Protein AF-A0A5C6ACA5-F1 (afdb_monomer_lite)

Structure (mmCIF, N/CA/C/O backbone):
data_AF-A0A5C6ACA5-F1
#
_entry.id   AF-A0A5C6ACA5-F1
#
loop_
_atom_site.group_PDB
_atom_site.id
_atom_site.type_symbol
_atom_site.label_atom_id
_atom_site.label_alt_id
_atom_site.label_comp_id
_atom_site.label_asym_id
_atom_site.label_entity_id
_atom_site.label_seq_id
_atom_site.pdbx_PDB_ins_code
_atom_site.Cartn_x
_atom_site.Cartn_y
_atom_site.Cartn_z
_atom_site.occupancy
_atom_site.B_iso_or_equiv
_atom_site.auth_seq_id
_atom_site.auth_comp_id
_atom_site.auth_asym_id
_atom_site.auth_atom_id
_atom_site.pdbx_PDB_model_num
ATOM 1 N N . MET A 1 1 ? 24.735 31.244 30.560 1.00 49.53 1 MET A N 1
ATOM 2 C CA . MET A 1 1 ? 25.216 31.320 29.161 1.00 49.53 1 MET A CA 1
ATOM 3 C C . MET A 1 1 ? 25.881 30.003 28.739 1.00 49.53 1 MET A C 1
ATOM 5 O O . MET A 1 1 ? 27.092 29.943 28.608 1.00 49.53 1 MET A O 1
ATOM 9 N N . ARG A 1 2 ? 25.111 28.915 28.587 1.00 48.75 2 ARG A N 1
ATOM 10 C CA . ARG A 1 2 ? 25.638 27.589 28.177 1.00 48.75 2 ARG A CA 1
ATOM 11 C C . ARG A 1 2 ? 24.848 26.921 27.040 1.00 48.75 2 ARG A C 1
ATOM 13 O O . ARG A 1 2 ? 25.255 25.875 26.562 1.00 48.75 2 ARG A O 1
ATOM 20 N N . TYR A 1 3 ? 23.773 27.552 26.564 1.00 49.56 3 TYR A N 1
ATOM 21 C CA . TYR A 1 3 ? 22.899 27.000 25.519 1.00 49.56 3 TYR A CA 1
ATOM 22 C C . TYR A 1 3 ? 23.099 27.631 24.132 1.00 49.56 3 TYR A C 1
ATOM 24 O O . TYR A 1 3 ? 22.547 27.138 23.158 1.00 49.56 3 TYR A O 1
ATOM 32 N N . ALA A 1 4 ? 23.921 28.679 24.013 1.00 52.28 4 ALA A N 1
ATOM 33 C CA . ALA A 1 4 ? 24.172 29.341 22.729 1.00 52.28 4 ALA A CA 1
ATOM 34 C C . ALA A 1 4 ? 25.176 28.586 21.830 1.00 52.28 4 ALA A C 1
ATOM 36 O O . ALA A 1 4 ? 25.202 28.810 20.628 1.00 52.28 4 ALA A O 1
ATOM 37 N N . LEU A 1 5 ? 25.973 27.667 22.389 1.00 48.62 5 LEU A N 1
ATOM 38 C CA . LEU A 1 5 ? 27.007 26.926 21.649 1.00 48.62 5 LEU A CA 1
ATOM 39 C C . LEU A 1 5 ? 26.525 25.597 21.044 1.00 48.62 5 LEU A C 1
ATOM 41 O O . LEU A 1 5 ? 27.210 25.036 20.198 1.00 48.62 5 LEU A O 1
ATOM 45 N N . LEU A 1 6 ? 25.341 25.107 21.423 1.00 48.19 6 LEU A N 1
ATOM 46 C CA . LEU A 1 6 ? 24.779 23.856 20.888 1.00 48.19 6 LEU A CA 1
ATOM 47 C C . LEU A 1 6 ? 23.977 24.054 19.592 1.00 48.19 6 LEU A C 1
ATOM 49 O O . LEU A 1 6 ? 23.794 23.105 18.838 1.00 48.19 6 LEU A O 1
ATOM 53 N N . ALA A 1 7 ? 23.555 25.285 19.289 1.00 49.72 7 ALA A N 1
ATOM 54 C CA . ALA A 1 7 ? 22.829 25.602 18.057 1.00 49.72 7 ALA A CA 1
ATOM 55 C C . ALA A 1 7 ? 23.743 25.750 16.823 1.00 49.72 7 ALA A C 1
ATOM 57 O O . ALA A 1 7 ? 23.259 25.713 15.697 1.00 49.72 7 ALA A O 1
ATOM 58 N N . LEU A 1 8 ? 25.060 25.881 17.019 1.00 50.09 8 LEU A N 1
ATOM 59 C CA . LEU A 1 8 ? 26.034 26.102 15.940 1.00 50.09 8 LEU A CA 1
ATOM 60 C C . LEU A 1 8 ? 26.701 24.806 15.439 1.00 50.09 8 LEU A C 1
ATOM 62 O O . LEU A 1 8 ? 27.492 24.845 14.505 1.00 50.09 8 LEU A O 1
ATOM 66 N N . LEU A 1 9 ? 26.362 23.657 16.038 1.00 49.28 9 LEU A N 1
ATOM 67 C CA . LEU A 1 9 ? 26.871 22.332 15.652 1.00 49.28 9 LEU A CA 1
ATOM 68 C C . LEU A 1 9 ? 25.858 21.484 14.859 1.00 49.28 9 LEU A C 1
ATOM 70 O O . LEU A 1 9 ? 26.204 20.391 14.422 1.00 49.28 9 LEU A O 1
ATOM 74 N N . LEU A 1 10 ? 24.638 21.985 14.621 1.00 49.62 10 LEU A N 1
ATOM 75 C CA . LEU A 1 10 ? 23.641 21.338 13.749 1.00 49.62 10 LEU A CA 1
ATOM 76 C C . LEU A 1 10 ? 23.602 21.891 12.313 1.00 49.62 10 LEU A C 1
ATOM 78 O O . LEU A 1 10 ? 22.809 21.426 11.501 1.00 49.62 10 LEU A O 1
ATOM 82 N N . SER A 1 11 ? 24.468 22.843 11.966 1.00 48.62 11 SER A N 1
ATOM 83 C CA . SER A 1 11 ? 24.623 23.359 10.596 1.00 48.62 11 SER A CA 1
ATOM 84 C C . SER A 1 11 ? 25.693 22.617 9.782 1.00 48.62 11 SER A C 1
ATOM 86 O O . SER A 1 11 ? 26.118 23.094 8.732 1.00 48.62 11 SER A O 1
ATOM 88 N N . ALA A 1 12 ? 26.123 21.435 10.233 1.00 50.66 12 ALA A N 1
ATOM 89 C CA . ALA A 1 12 ? 26.916 20.518 9.425 1.00 50.66 12 ALA A CA 1
ATOM 90 C C . ALA A 1 12 ? 25.993 19.553 8.665 1.00 50.66 12 ALA A C 1
ATOM 92 O O . ALA A 1 12 ? 25.146 18.901 9.270 1.00 50.66 12 ALA A O 1
ATOM 93 N N . SER A 1 13 ? 26.239 19.415 7.357 1.00 47.66 13 SER A N 1
ATOM 94 C CA . SER A 1 13 ? 25.716 18.397 6.423 1.00 47.66 13 SER A CA 1
ATOM 95 C C . SER A 1 13 ? 24.410 18.675 5.660 1.00 47.66 13 SER A C 1
ATOM 97 O O . SER A 1 13 ? 23.604 17.779 5.438 1.00 47.66 13 SER A O 1
ATOM 99 N N . VAL A 1 14 ? 24.259 19.878 5.099 1.00 50.69 14 VAL A N 1
ATOM 100 C CA . VAL A 1 14 ? 23.499 20.035 3.840 1.00 50.69 14 VAL A CA 1
ATOM 101 C C . VAL A 1 14 ? 24.408 20.663 2.787 1.00 50.69 14 VAL A C 1
ATOM 103 O O . VAL A 1 14 ? 24.209 21.787 2.342 1.00 50.69 14 VAL A O 1
ATOM 106 N N . SER A 1 15 ? 25.443 19.918 2.398 1.00 44.41 15 SER A N 1
ATOM 107 C CA . SER A 1 15 ? 26.193 20.182 1.168 1.00 44.41 15 SER A CA 1
ATOM 108 C C . SER A 1 15 ? 25.738 19.173 0.126 1.00 44.41 15 SER A C 1
ATOM 110 O O . SER A 1 15 ? 26.246 18.061 0.039 1.00 44.41 15 SER A O 1
ATOM 112 N N . ILE A 1 16 ? 24.668 19.568 -0.560 1.00 46.62 16 ILE A N 1
ATOM 113 C CA . ILE A 1 16 ? 24.399 19.384 -1.987 1.00 46.62 16 ILE A CA 1
ATOM 114 C C . ILE A 1 16 ? 25.284 18.304 -2.635 1.00 46.62 16 ILE A C 1
ATOM 116 O O . ILE A 1 16 ? 26.399 18.566 -3.079 1.00 46.62 16 ILE A O 1
ATOM 120 N N . ALA A 1 17 ? 24.737 17.093 -2.750 1.00 38.56 17 ALA A N 1
ATOM 121 C CA . ALA A 1 17 ? 25.135 16.147 -3.782 1.00 38.56 17 ALA A CA 1
ATOM 122 C C . ALA A 1 17 ? 24.660 16.704 -5.136 1.00 38.56 17 ALA A C 1
ATOM 124 O O . ALA A 1 17 ? 23.664 16.260 -5.702 1.00 38.56 17 ALA A O 1
ATOM 125 N N . SER A 1 18 ? 25.322 17.755 -5.619 1.00 42.53 18 SER A N 1
ATOM 126 C CA . SER A 1 18 ? 25.213 18.168 -7.010 1.00 42.53 18 SER A CA 1
ATOM 127 C C . SER A 1 18 ? 25.978 17.133 -7.805 1.00 42.53 18 SER A C 1
ATOM 129 O O . SER A 1 18 ? 27.194 17.004 -7.665 1.00 42.53 18 SER A O 1
ATOM 131 N N . ALA A 1 19 ? 25.224 16.381 -8.595 1.00 42.72 19 ALA A N 1
ATOM 132 C CA . ALA A 1 19 ? 25.708 15.600 -9.708 1.00 42.72 19 ALA A CA 1
ATOM 133 C C . ALA A 1 19 ? 26.837 16.352 -10.428 1.00 42.72 19 ALA A C 1
ATOM 135 O O . ALA A 1 19 ? 26.591 17.318 -11.148 1.00 42.72 19 ALA A O 1
ATOM 136 N N . HIS A 1 20 ? 28.074 15.895 -10.236 1.00 39.97 20 HIS A N 1
ATOM 137 C CA . HIS A 1 20 ? 29.123 16.140 -11.210 1.00 39.97 20 HIS A CA 1
ATOM 138 C 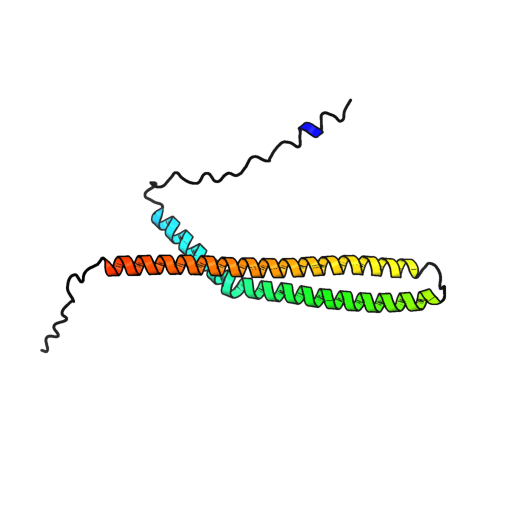C . HIS A 1 20 ? 28.922 15.111 -12.322 1.00 39.97 20 HIS A C 1
ATOM 140 O O . HIS A 1 20 ? 29.559 14.063 -12.397 1.00 39.97 20 HIS A O 1
ATOM 146 N N . GLU A 1 21 ? 27.911 15.405 -13.130 1.00 47.97 21 GLU A N 1
ATOM 147 C CA . GLU A 1 21 ? 27.808 14.947 -14.501 1.00 47.97 21 GLU A CA 1
ATOM 148 C C . GLU A 1 21 ? 29.028 15.493 -15.267 1.00 47.97 21 GLU A C 1
ATOM 150 O O . GLU A 1 21 ? 29.454 16.629 -15.045 1.00 47.97 21 GLU A O 1
ATOM 155 N N . ASN A 1 22 ? 29.562 14.672 -16.171 1.00 51.56 22 ASN A N 1
ATOM 156 C CA . ASN A 1 22 ? 30.598 14.983 -17.160 1.00 51.56 22 ASN A CA 1
ATOM 157 C C . ASN A 1 22 ? 32.022 15.218 -16.641 1.00 51.56 22 ASN A C 1
ATOM 159 O O . ASN A 1 22 ? 32.403 16.345 -16.347 1.00 51.56 22 ASN A O 1
ATOM 163 N N . GLN A 1 23 ? 32.850 14.166 -16.703 1.00 46.16 23 GLN A N 1
ATOM 164 C CA . GLN A 1 23 ? 34.072 14.142 -17.531 1.00 46.16 23 GLN A CA 1
ATOM 165 C C . GLN A 1 23 ? 34.836 12.822 -17.330 1.00 46.16 23 GLN A C 1
ATOM 167 O O . GLN A 1 23 ? 35.657 12.699 -16.435 1.00 46.16 23 GLN A O 1
ATOM 172 N N . CYS A 1 24 ? 34.544 11.842 -18.186 1.00 42.12 24 CYS A N 1
ATOM 173 C CA . CYS A 1 24 ? 35.482 10.818 -18.667 1.00 42.12 24 CYS A CA 1
ATOM 174 C C . CYS A 1 24 ? 34.828 10.151 -19.888 1.00 42.12 24 CYS A C 1
ATOM 176 O O . CYS A 1 24 ? 34.377 9.013 -19.838 1.00 42.12 24 CYS A O 1
ATOM 178 N N . TYR A 1 25 ? 34.690 10.908 -20.981 1.00 44.38 25 TYR A N 1
ATOM 179 C CA . TYR A 1 25 ? 34.155 10.402 -22.256 1.00 44.38 25 TYR A CA 1
ATOM 180 C C . TYR A 1 25 ? 35.237 9.703 -23.111 1.00 44.38 25 TYR A C 1
ATOM 182 O O . TYR A 1 25 ? 34.953 9.272 -24.223 1.00 44.38 25 TYR A O 1
ATOM 190 N N . GLU A 1 26 ? 36.469 9.567 -22.600 1.00 43.00 26 GLU A N 1
ATOM 191 C CA . GLU A 1 26 ? 37.638 9.091 -23.361 1.00 43.00 26 GLU A CA 1
ATOM 192 C C . GLU A 1 26 ? 38.523 8.080 -22.601 1.00 43.00 26 GLU A C 1
ATOM 194 O O . GLU A 1 26 ? 39.725 7.981 -22.836 1.00 43.00 26 GLU A O 1
ATOM 199 N N . CYS A 1 27 ? 37.953 7.256 -21.717 1.00 49.03 27 CYS A N 1
ATOM 200 C CA . CYS A 1 27 ? 38.630 6.030 -21.284 1.00 49.03 27 CYS A CA 1
ATOM 201 C C . CYS A 1 27 ? 38.225 4.890 -22.232 1.00 49.03 27 CYS A C 1
ATOM 203 O O . CYS A 1 27 ? 37.189 4.249 -22.069 1.00 49.03 27 CYS A O 1
ATOM 205 N N . GLY A 1 28 ? 39.039 4.665 -23.268 1.00 42.28 28 GLY A N 1
ATOM 206 C CA . GLY A 1 28 ? 38.838 3.700 -24.363 1.00 42.28 28 GLY A CA 1
ATOM 207 C C . GLY A 1 28 ? 38.797 2.206 -23.990 1.00 42.28 28 GLY A C 1
ATOM 208 O O . GLY A 1 28 ? 39.190 1.375 -24.803 1.00 42.28 28 GLY A O 1
ATOM 209 N N . GLY A 1 29 ? 38.318 1.846 -22.795 1.00 44.28 29 GLY A N 1
ATOM 210 C CA . GLY A 1 29 ? 38.076 0.470 -22.339 1.00 44.28 29 GLY A CA 1
ATOM 211 C C . GLY A 1 29 ? 36.642 0.191 -21.853 1.00 44.28 29 GLY A C 1
ATOM 212 O O . GLY A 1 29 ? 36.286 -0.971 -21.657 1.00 44.28 29 GLY A O 1
ATOM 213 N N . ASP A 1 30 ? 35.789 1.214 -21.713 1.00 49.34 30 ASP A N 1
ATOM 214 C CA . ASP A 1 30 ? 34.528 1.111 -20.956 1.00 49.34 30 ASP A CA 1
ATOM 215 C C . ASP A 1 30 ? 33.262 0.873 -21.798 1.00 49.34 30 ASP A C 1
ATOM 217 O O . ASP A 1 30 ? 32.167 0.716 -21.250 1.00 49.34 30 ASP A O 1
ATOM 221 N N . SER A 1 31 ? 33.357 0.793 -23.130 1.00 53.72 31 SER A N 1
ATOM 222 C CA . SER A 1 31 ? 32.179 0.572 -23.993 1.00 53.72 31 SER A CA 1
ATOM 223 C C . SER A 1 31 ? 31.518 -0.795 -23.757 1.00 53.72 31 SER A C 1
ATOM 225 O O . SER A 1 31 ? 30.295 -0.914 -23.770 1.00 53.72 31 SER A O 1
ATOM 227 N N . LEU A 1 32 ? 32.311 -1.829 -23.455 1.00 55.38 32 LEU A N 1
ATOM 228 C CA . LEU A 1 32 ? 31.811 -3.160 -23.092 1.00 55.38 32 LEU A CA 1
ATOM 229 C C . LEU A 1 32 ? 31.254 -3.211 -21.662 1.00 55.38 32 LEU A C 1
ATOM 231 O O . LEU A 1 32 ? 30.249 -3.882 -21.426 1.00 55.38 32 LEU A O 1
ATOM 235 N N . ALA A 1 33 ? 31.880 -2.508 -20.712 1.00 59.94 33 ALA A N 1
ATOM 236 C CA . ALA A 1 33 ? 31.417 -2.438 -19.325 1.00 59.94 33 ALA A CA 1
ATOM 237 C C . ALA A 1 33 ? 30.085 -1.673 -19.219 1.00 59.94 33 ALA A C 1
ATOM 239 O O . ALA A 1 33 ? 29.140 -2.157 -18.595 1.00 59.94 33 ALA A O 1
ATOM 240 N N . SER A 1 34 ? 29.974 -0.539 -19.915 1.00 64.31 34 SER A N 1
ATOM 241 C CA . SER A 1 34 ? 28.743 0.254 -20.027 1.00 64.31 34 SER A CA 1
ATOM 242 C C . SER A 1 34 ? 27.632 -0.484 -20.782 1.00 64.31 34 SER A C 1
ATOM 244 O O . SER A 1 34 ? 26.486 -0.484 -20.330 1.00 64.31 34 SER A O 1
ATOM 246 N N . ALA A 1 35 ? 27.948 -1.198 -21.870 1.00 68.44 35 ALA A N 1
ATOM 247 C CA . ALA A 1 35 ? 26.972 -2.027 -22.580 1.00 68.44 35 ALA A CA 1
ATOM 248 C C . ALA A 1 35 ? 26.445 -3.186 -21.714 1.00 68.44 35 ALA A C 1
ATOM 250 O O . ALA A 1 35 ? 25.243 -3.460 -21.711 1.00 68.44 35 ALA A O 1
ATOM 251 N N . ARG A 1 36 ? 27.316 -3.847 -20.938 1.00 67.69 36 ARG A N 1
ATOM 252 C CA . ARG A 1 36 ? 26.906 -4.881 -19.973 1.00 67.69 36 ARG A CA 1
ATOM 253 C C . ARG A 1 36 ? 26.050 -4.300 -18.851 1.00 67.69 36 ARG A C 1
ATOM 255 O O . ARG A 1 36 ? 25.014 -4.880 -18.542 1.00 67.69 36 ARG A O 1
ATOM 262 N N . ALA A 1 37 ? 26.425 -3.152 -18.290 1.00 67.19 37 ALA A N 1
ATOM 263 C CA . ALA A 1 37 ? 25.633 -2.473 -17.264 1.00 67.19 37 ALA A CA 1
ATOM 264 C C . ALA A 1 37 ? 24.227 -2.114 -17.776 1.00 67.19 37 ALA A C 1
ATOM 266 O O . ALA A 1 37 ? 23.237 -2.366 -17.092 1.00 67.19 37 ALA A O 1
ATOM 267 N N . ALA A 1 38 ? 24.118 -1.621 -19.014 1.00 72.94 38 ALA A N 1
ATOM 268 C CA . ALA A 1 38 ? 22.830 -1.339 -19.644 1.00 72.94 38 ALA A CA 1
ATOM 269 C C . ALA A 1 38 ? 21.980 -2.608 -19.853 1.00 72.94 38 ALA A C 1
ATOM 271 O O . ALA A 1 38 ? 20.771 -2.588 -19.617 1.00 72.94 38 ALA A O 1
ATOM 272 N N . GLN A 1 39 ? 22.592 -3.727 -20.260 1.00 73.62 39 GLN A N 1
ATOM 273 C CA . GLN A 1 39 ? 21.893 -5.010 -20.401 1.00 73.62 39 GLN A CA 1
ATOM 274 C C . GLN A 1 39 ? 21.397 -5.557 -19.058 1.00 73.62 39 GLN A C 1
ATOM 276 O O . GLN A 1 39 ? 20.255 -6.015 -18.976 1.00 73.62 39 GLN A O 1
ATOM 281 N N . VAL A 1 40 ? 22.222 -5.480 -18.010 1.00 74.81 40 VAL A N 1
ATOM 282 C CA . VAL A 1 40 ? 21.846 -5.890 -16.649 1.00 74.81 40 VAL A CA 1
ATOM 283 C C . VAL A 1 40 ? 20.690 -5.031 -16.143 1.00 74.81 40 VAL A C 1
ATOM 285 O O . VAL A 1 40 ? 19.657 -5.582 -15.770 1.00 74.81 40 VAL A O 1
ATOM 288 N N . ALA A 1 41 ? 20.787 -3.704 -16.251 1.00 72.56 41 ALA A N 1
ATOM 289 C CA . ALA A 1 41 ? 19.715 -2.794 -15.851 1.00 72.56 41 ALA A CA 1
ATOM 290 C C . ALA A 1 41 ? 18.401 -3.071 -16.610 1.00 72.56 41 ALA A C 1
ATOM 292 O O . ALA A 1 41 ? 17.317 -3.081 -16.022 1.00 72.56 41 ALA A O 1
ATOM 293 N N . ALA A 1 42 ? 18.472 -3.367 -17.913 1.00 79.56 42 ALA A N 1
ATOM 294 C CA . ALA A 1 42 ? 17.301 -3.748 -18.701 1.00 79.56 42 ALA A CA 1
ATOM 295 C C . ALA A 1 42 ? 16.693 -5.089 -18.244 1.00 79.56 42 ALA A C 1
ATOM 297 O O . ALA A 1 42 ? 15.468 -5.252 -18.254 1.00 79.56 42 ALA A O 1
ATOM 298 N N . MET A 1 43 ? 17.527 -6.054 -17.844 1.00 82.00 43 MET A N 1
ATOM 299 C CA . MET A 1 43 ? 17.081 -7.341 -17.312 1.00 82.00 43 MET A CA 1
ATOM 300 C C . MET A 1 43 ? 16.421 -7.181 -15.938 1.00 82.00 43 MET A C 1
ATOM 302 O O . MET A 1 43 ? 15.303 -7.664 -15.753 1.00 82.00 43 MET A O 1
ATOM 306 N N . GLU A 1 44 ? 17.050 -6.454 -15.015 1.00 80.44 44 GLU A N 1
ATOM 307 C CA . GLU A 1 44 ? 16.499 -6.128 -13.694 1.00 80.44 44 GLU A CA 1
ATOM 308 C C . GLU A 1 44 ? 15.152 -5.418 -13.823 1.00 80.44 44 GLU A C 1
ATOM 310 O O . GLU A 1 44 ? 14.164 -5.814 -13.203 1.00 80.44 44 GLU A O 1
ATOM 315 N N . GLN A 1 45 ? 15.056 -4.440 -14.726 1.00 84.38 45 GLN A N 1
ATOM 316 C CA . GLN A 1 45 ? 13.803 -3.738 -14.973 1.00 84.38 45 GLN A CA 1
ATOM 317 C C . GLN A 1 45 ? 12.703 -4.680 -15.491 1.00 84.38 45 GLN A C 1
ATOM 319 O O . GLN A 1 45 ? 11.538 -4.557 -15.097 1.00 84.38 45 GLN A O 1
ATOM 324 N N . ARG A 1 46 ? 13.035 -5.635 -16.3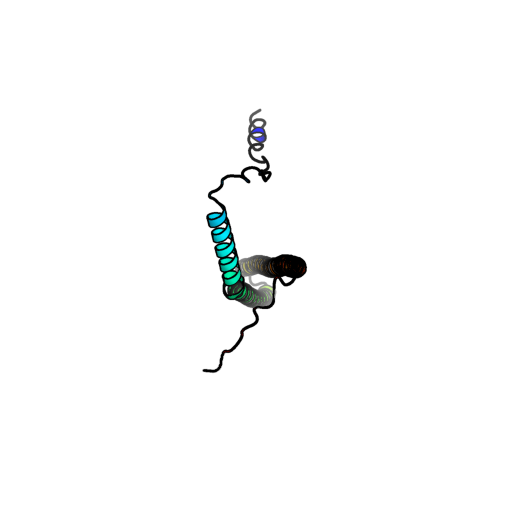72 1.00 85.06 46 ARG A N 1
ATOM 325 C CA . ARG A 1 46 ? 12.079 -6.651 -16.850 1.00 85.06 46 ARG A CA 1
ATOM 326 C C . ARG A 1 46 ? 11.629 -7.575 -15.720 1.00 85.06 46 ARG A C 1
ATOM 328 O O . ARG A 1 46 ? 10.432 -7.861 -15.633 1.00 85.06 46 ARG A O 1
ATOM 335 N N . LEU A 1 47 ? 12.553 -8.019 -14.868 1.00 86.12 47 LEU A N 1
ATOM 336 C CA . LEU A 1 47 ? 12.253 -8.865 -13.711 1.00 86.12 47 LEU A CA 1
ATOM 337 C C . LEU A 1 47 ? 11.330 -8.145 -12.729 1.00 86.12 47 LEU A C 1
ATOM 339 O O . LEU A 1 47 ? 10.266 -8.675 -12.396 1.00 86.12 47 LEU A O 1
ATOM 343 N N . TYR A 1 48 ? 11.669 -6.907 -12.369 1.00 86.69 48 TYR A N 1
ATOM 344 C CA . TYR A 1 48 ? 10.845 -6.078 -11.500 1.00 86.69 48 TYR A CA 1
ATOM 345 C C . TYR A 1 48 ? 9.427 -5.921 -12.064 1.00 86.69 48 TYR A C 1
ATOM 347 O O . TYR A 1 48 ? 8.441 -6.182 -11.375 1.00 86.69 48 TYR A O 1
ATOM 355 N N . ARG A 1 49 ? 9.287 -5.586 -13.355 1.00 87.56 49 ARG A N 1
ATOM 356 C CA . ARG A 1 49 ? 7.971 -5.406 -13.997 1.00 87.56 49 ARG A CA 1
ATOM 357 C C . ARG A 1 49 ? 7.125 -6.673 -14.018 1.00 87.56 49 ARG A C 1
ATOM 359 O O . ARG A 1 49 ? 5.904 -6.580 -13.896 1.00 87.56 49 ARG A O 1
ATOM 366 N N . ARG A 1 50 ? 7.747 -7.830 -14.248 1.00 88.31 50 ARG A N 1
ATOM 367 C CA . ARG A 1 50 ? 7.030 -9.092 -14.467 1.00 88.31 50 ARG A CA 1
ATOM 368 C C . ARG A 1 50 ? 6.700 -9.813 -13.167 1.00 88.31 50 ARG A C 1
ATOM 370 O O . ARG A 1 50 ? 5.640 -10.428 -13.081 1.00 88.31 50 ARG A O 1
ATOM 377 N N . PHE A 1 51 ? 7.581 -9.737 -12.176 1.00 90.62 51 PHE A N 1
ATOM 378 C CA . PHE A 1 51 ? 7.480 -10.553 -10.970 1.00 90.62 51 PHE A CA 1
ATOM 379 C C . PHE A 1 51 ? 7.323 -9.707 -9.710 1.00 90.62 51 PHE A C 1
ATOM 381 O O . PHE A 1 51 ? 6.331 -9.867 -8.993 1.00 90.62 51 PHE A O 1
ATOM 388 N N . GLU A 1 52 ? 8.249 -8.783 -9.462 1.00 89.75 52 GLU A N 1
ATOM 389 C CA . GLU A 1 52 ? 8.316 -8.080 -8.177 1.00 89.75 52 GLU A CA 1
ATOM 390 C C . GLU A 1 52 ? 7.185 -7.068 -8.004 1.00 89.75 52 GLU A C 1
ATOM 392 O O . GLU A 1 52 ? 6.495 -7.093 -6.987 1.00 89.75 52 GLU A O 1
ATOM 397 N N . HIS A 1 53 ? 6.923 -6.228 -9.007 1.00 91.25 53 HIS A N 1
ATOM 398 C CA . HIS A 1 53 ? 5.880 -5.208 -8.932 1.00 91.25 53 HIS A CA 1
ATOM 399 C C . HIS A 1 53 ? 4.476 -5.819 -8.738 1.00 91.25 53 HIS A C 1
ATOM 401 O O . HIS A 1 53 ? 3.789 -5.429 -7.790 1.00 91.25 53 HIS A O 1
ATOM 407 N N . PRO A 1 54 ? 4.030 -6.830 -9.519 1.00 94.38 54 PRO A N 1
ATOM 408 C CA . PRO A 1 54 ? 2.753 -7.493 -9.257 1.00 94.38 54 PRO A CA 1
ATOM 409 C C . PRO A 1 54 ? 2.683 -8.146 -7.872 1.00 94.38 54 PRO A C 1
ATOM 411 O O . PRO A 1 54 ? 1.637 -8.095 -7.223 1.00 94.38 54 PRO A O 1
ATOM 414 N N . ALA A 1 55 ? 3.777 -8.756 -7.401 1.00 94.06 55 ALA A N 1
ATOM 415 C CA . ALA A 1 55 ? 3.830 -9.350 -6.068 1.00 94.06 55 ALA A CA 1
ATOM 416 C C . ALA A 1 55 ? 3.696 -8.287 -4.969 1.00 94.06 55 ALA A C 1
ATOM 418 O O . ALA A 1 55 ? 2.896 -8.458 -4.046 1.00 94.06 55 ALA A O 1
ATOM 419 N N . ARG A 1 56 ? 4.399 -7.159 -5.106 1.00 93.69 56 ARG A N 1
ATOM 420 C CA . ARG A 1 56 ? 4.328 -6.022 -4.185 1.00 93.69 56 ARG A CA 1
ATOM 421 C C . ARG A 1 56 ? 2.930 -5.414 -4.144 1.00 93.69 56 ARG A C 1
ATOM 423 O O . ARG A 1 56 ? 2.382 -5.210 -3.065 1.00 93.69 56 ARG A O 1
ATOM 430 N N . MET A 1 57 ? 2.307 -5.224 -5.304 1.00 96.31 57 MET A N 1
ATOM 431 C CA . MET A 1 57 ? 0.929 -4.739 -5.419 1.00 96.31 57 MET A CA 1
ATOM 432 C C . MET A 1 57 ? -0.075 -5.673 -4.733 1.00 96.31 57 MET A C 1
ATOM 434 O O . MET A 1 57 ? -0.959 -5.204 -4.017 1.00 96.31 57 MET A O 1
ATOM 438 N N . ARG A 1 58 ? 0.057 -6.995 -4.921 1.00 97.06 58 ARG A N 1
ATOM 439 C CA . ARG A 1 58 ? -0.782 -7.984 -4.220 1.00 97.06 58 ARG A CA 1
ATOM 440 C C . ARG A 1 58 ? -0.584 -7.916 -2.710 1.00 97.06 58 ARG A C 1
ATOM 442 O O . ARG A 1 58 ? -1.572 -7.923 -1.982 1.00 97.06 58 ARG A O 1
ATOM 449 N N . ARG A 1 59 ? 0.665 -7.810 -2.254 1.00 97.50 59 ARG A N 1
ATOM 450 C CA . ARG A 1 59 ? 1.004 -7.701 -0.833 1.00 97.50 59 ARG A CA 1
ATOM 451 C C . ARG A 1 59 ? 0.371 -6.467 -0.191 1.00 97.50 59 ARG A C 1
ATOM 453 O O . ARG A 1 59 ? -0.356 -6.623 0.781 1.00 97.50 59 ARG A O 1
ATOM 460 N N . ILE A 1 60 ? 0.567 -5.277 -0.763 1.00 97.69 60 ILE A N 1
ATOM 461 C CA . ILE A 1 60 ? -0.001 -4.031 -0.219 1.00 97.69 60 ILE A CA 1
ATOM 462 C C . ILE A 1 60 ? -1.533 -4.118 -0.163 1.00 97.69 60 ILE A C 1
ATOM 464 O O . ILE A 1 60 ? -2.141 -3.776 0.845 1.00 97.69 60 ILE A O 1
ATOM 468 N N . ARG A 1 61 ? -2.180 -4.640 -1.214 1.00 98.12 61 ARG A N 1
ATOM 469 C CA . ARG A 1 61 ? -3.642 -4.833 -1.223 1.00 98.12 61 ARG A CA 1
ATOM 470 C C . ARG A 1 61 ? -4.119 -5.811 -0.146 1.00 98.12 61 ARG A C 1
ATOM 472 O O . ARG A 1 61 ? -5.154 -5.566 0.466 1.00 98.12 61 ARG A O 1
ATOM 479 N N . ALA A 1 62 ? -3.382 -6.894 0.095 1.00 98.38 62 ALA A N 1
ATOM 480 C CA . ALA A 1 62 ? -3.697 -7.839 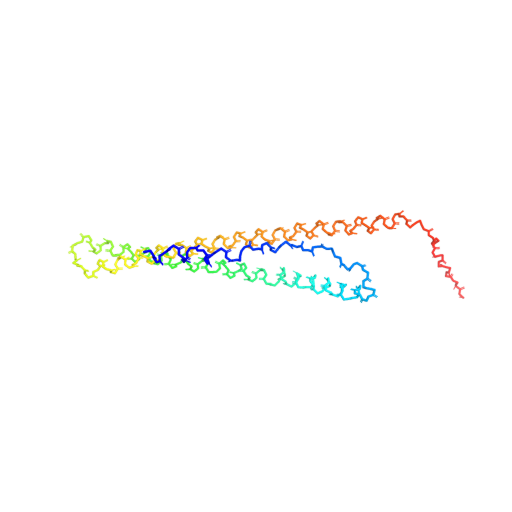1.163 1.00 98.38 62 ALA A CA 1
ATOM 481 C C . ALA A 1 62 ? -3.532 -7.202 2.554 1.00 98.38 62 ALA A C 1
ATOM 483 O O . ALA A 1 62 ? -4.386 -7.389 3.418 1.00 98.38 62 ALA A O 1
ATOM 484 N N . GLU A 1 63 ? -2.480 -6.405 2.757 1.00 98.06 63 GLU A N 1
ATOM 485 C CA . GLU A 1 63 ? -2.257 -5.654 3.999 1.00 98.06 63 GLU A CA 1
ATOM 486 C C . GLU A 1 63 ? -3.373 -4.622 4.244 1.00 98.06 63 GLU A C 1
ATOM 488 O O . GLU A 1 63 ? -3.871 -4.523 5.366 1.00 98.06 63 GLU A O 1
ATOM 493 N N . ILE A 1 64 ? -3.844 -3.932 3.196 1.00 98.19 64 ILE A N 1
ATOM 494 C CA . ILE A 1 64 ? -5.015 -3.037 3.254 1.00 98.19 64 ILE A CA 1
ATOM 495 C C . ILE A 1 64 ? -6.265 -3.809 3.685 1.00 98.19 64 ILE A C 1
ATOM 497 O O . ILE A 1 64 ? -6.917 -3.414 4.650 1.00 98.19 64 ILE A O 1
ATOM 501 N N . ALA A 1 65 ? -6.581 -4.923 3.020 1.00 98.31 65 ALA A N 1
ATOM 502 C CA . ALA A 1 65 ? -7.763 -5.725 3.343 1.00 98.31 65 ALA A CA 1
ATOM 503 C C . ALA A 1 65 ? -7.724 -6.238 4.794 1.00 98.31 65 ALA A C 1
ATOM 505 O O . ALA A 1 65 ? -8.728 -6.212 5.508 1.00 98.31 65 ALA A O 1
ATOM 506 N N . TYR A 1 66 ? -6.545 -6.655 5.261 1.00 98.19 66 TYR A N 1
ATOM 507 C CA . TYR A 1 66 ? -6.341 -7.055 6.649 1.00 98.19 66 TYR A CA 1
ATOM 508 C C . TYR A 1 66 ? -6.532 -5.886 7.628 1.00 98.19 66 TYR A C 1
ATOM 510 O O . TYR A 1 66 ? -7.204 -6.039 8.653 1.00 98.19 66 TYR A O 1
ATOM 518 N N . ALA A 1 67 ? -5.983 -4.707 7.323 1.00 97.81 67 ALA A N 1
ATOM 519 C CA . ALA A 1 67 ? -6.156 -3.510 8.142 1.00 97.81 67 ALA A CA 1
ATOM 520 C C . ALA A 1 67 ? -7.635 -3.096 8.235 1.00 97.81 67 ALA A C 1
ATOM 522 O O . ALA A 1 67 ? -8.125 -2.828 9.334 1.00 97.81 67 ALA A O 1
ATOM 523 N N . GLU A 1 68 ? -8.369 -3.127 7.121 1.00 98.31 68 GLU A N 1
ATOM 524 C CA . GLU A 1 68 ? -9.808 -2.845 7.070 1.00 98.31 68 GLU A CA 1
ATOM 525 C C . GLU A 1 68 ? -10.615 -3.839 7.917 1.00 98.31 68 GLU A C 1
ATOM 527 O O . GLU A 1 68 ? -11.445 -3.427 8.733 1.00 98.31 68 GLU A O 1
ATOM 532 N N . ALA A 1 69 ? -10.322 -5.139 7.810 1.00 98.31 69 ALA A N 1
ATOM 533 C CA . ALA A 1 69 ? -10.953 -6.164 8.640 1.00 98.31 69 ALA A CA 1
ATOM 534 C C . ALA A 1 69 ? -10.665 -5.949 10.137 1.00 98.31 69 ALA A C 1
ATOM 536 O O . ALA A 1 69 ? -11.557 -6.092 10.983 1.00 98.31 69 ALA A O 1
ATOM 537 N N . ARG A 1 70 ? -9.433 -5.553 10.484 1.00 97.06 70 ARG A N 1
ATOM 538 C CA . ARG A 1 70 ? -9.055 -5.249 11.868 1.00 97.06 70 ARG A CA 1
ATOM 539 C C . ARG A 1 70 ? -9.804 -4.030 12.403 1.00 97.06 70 ARG A C 1
ATOM 541 O O . ARG A 1 70 ? -10.323 -4.099 13.516 1.00 97.06 70 ARG A O 1
ATOM 548 N N . ILE A 1 71 ? -9.905 -2.955 11.622 1.00 98.00 71 ILE A N 1
ATOM 549 C CA . ILE A 1 71 ? -10.683 -1.757 11.973 1.00 98.00 71 ILE A CA 1
ATOM 550 C C . ILE A 1 71 ? -12.156 -2.123 12.170 1.00 98.00 71 ILE A C 1
ATOM 552 O O . ILE A 1 71 ? -12.745 -1.757 13.185 1.00 98.00 71 ILE A O 1
ATOM 556 N N . ALA A 1 72 ? -12.746 -2.910 11.267 1.00 98.06 72 ALA A N 1
ATOM 557 C CA . ALA A 1 72 ? -14.126 -3.373 11.404 1.00 98.06 72 ALA A CA 1
ATOM 558 C C . ALA A 1 72 ? -14.338 -4.188 12.694 1.00 98.06 72 ALA A C 1
ATOM 560 O O . ALA A 1 72 ? -15.341 -4.018 13.389 1.00 98.06 72 ALA A O 1
ATOM 561 N N . SER A 1 73 ? -13.381 -5.046 13.062 1.00 97.50 73 SER A N 1
ATOM 562 C CA . SER A 1 73 ? -13.414 -5.772 14.335 1.00 97.50 73 SER A CA 1
ATOM 563 C C . SER A 1 73 ? -13.356 -4.839 15.545 1.00 97.50 73 SER A C 1
ATOM 565 O O . SER A 1 73 ? -14.137 -5.012 16.478 1.00 97.50 73 SER A O 1
ATOM 567 N N . LEU A 1 74 ? -12.460 -3.852 15.532 1.00 97.19 74 LEU A N 1
ATOM 568 C CA . LEU A 1 74 ? -12.318 -2.891 16.625 1.00 97.19 74 LEU A CA 1
ATOM 569 C C . LEU A 1 74 ? -13.557 -1.994 16.761 1.00 97.19 74 LEU A C 1
ATOM 571 O O . LEU A 1 74 ? -14.012 -1.769 17.876 1.00 97.19 74 LEU A O 1
ATOM 575 N N . ARG A 1 75 ? -14.170 -1.563 15.650 1.00 97.06 75 ARG A N 1
ATOM 576 C CA . ARG A 1 75 ? -15.432 -0.798 15.660 1.00 97.06 75 ARG A CA 1
ATOM 577 C C . ARG A 1 75 ? -16.584 -1.596 16.270 1.00 97.06 75 ARG A C 1
ATOM 579 O O . ARG A 1 75 ? -17.353 -1.057 17.062 1.00 97.06 75 ARG A O 1
ATOM 586 N N . ARG A 1 76 ? -16.689 -2.894 15.953 1.00 96.00 76 ARG A N 1
ATOM 587 C CA . ARG A 1 76 ? -17.671 -3.785 16.601 1.00 96.00 76 ARG A CA 1
ATOM 588 C C . ARG A 1 76 ? -17.450 -3.838 18.110 1.00 96.00 76 ARG A C 1
ATOM 590 O O . ARG A 1 76 ? -18.406 -3.691 18.864 1.00 96.00 76 ARG A O 1
ATOM 597 N N . LEU A 1 77 ? -16.203 -3.991 18.541 1.00 93.44 77 LEU A N 1
ATOM 598 C CA . LEU A 1 77 ? -15.846 -4.080 19.953 1.00 93.44 77 LEU A CA 1
ATOM 599 C C . LEU A 1 77 ? -16.083 -2.748 20.694 1.00 93.44 77 LEU A C 1
ATOM 601 O O . LEU A 1 77 ? -16.667 -2.745 21.773 1.00 93.44 77 LEU A O 1
ATOM 605 N N . GLN A 1 78 ? -15.763 -1.611 20.072 1.00 93.62 78 GLN A N 1
ATOM 606 C CA . GLN A 1 78 ? -16.109 -0.284 20.589 1.00 93.62 78 GLN A CA 1
ATOM 607 C C . GLN A 1 78 ? -17.623 -0.143 20.806 1.00 93.62 78 GLN A C 1
ATOM 609 O O . GLN A 1 78 ? -18.050 0.264 21.882 1.00 93.62 78 GLN A O 1
ATOM 614 N N . SER A 1 79 ? -18.440 -0.564 19.834 1.00 92.12 79 SER A N 1
ATOM 615 C CA . SER A 1 79 ? -19.902 -0.493 19.958 1.00 92.12 79 SER A CA 1
ATOM 616 C C . SER A 1 79 ? -20.457 -1.346 21.107 1.00 92.12 79 SER A C 1
ATOM 618 O O . SER A 1 79 ? -21.498 -1.015 21.674 1.00 92.12 79 SER A O 1
ATOM 620 N N . GLN A 1 80 ? -19.773 -2.438 21.468 1.00 90.19 80 GLN A N 1
ATOM 621 C CA . GLN A 1 80 ? -20.135 -3.256 22.626 1.00 90.19 80 GLN A CA 1
ATOM 622 C C . GLN A 1 80 ? -19.818 -2.514 23.925 1.00 90.19 80 GLN A C 1
ATOM 624 O O . GLN A 1 80 ? -20.680 -2.443 24.800 1.00 90.19 80 GLN A O 1
ATOM 629 N N . TYR A 1 81 ? -18.639 -1.895 24.029 1.00 89.31 81 TYR A N 1
ATOM 630 C CA . TYR A 1 81 ? -18.292 -1.085 25.197 1.00 89.31 81 TYR A CA 1
ATOM 631 C C . TYR A 1 81 ? -19.208 0.123 25.377 1.00 89.31 81 TYR A C 1
ATOM 633 O O . TYR A 1 81 ? -19.649 0.377 26.496 1.00 89.31 81 TYR A O 1
ATOM 641 N N . ASP A 1 82 ? -19.562 0.822 24.298 1.00 84.88 82 ASP A N 1
ATOM 642 C CA . ASP A 1 82 ? -20.470 1.971 24.371 1.00 84.88 82 ASP A CA 1
ATOM 643 C C . ASP A 1 82 ? -21.862 1.562 24.905 1.00 84.88 82 ASP A C 1
ATOM 645 O O . ASP A 1 82 ? -22.486 2.308 25.661 1.00 84.88 82 ASP A O 1
ATOM 649 N N . ARG A 1 83 ? -22.339 0.346 24.586 1.00 84.31 83 ARG A N 1
ATOM 650 C CA . ARG A 1 83 ? -23.594 -0.197 25.145 1.00 84.31 83 ARG A CA 1
ATOM 651 C C . ARG A 1 83 ? -23.489 -0.508 26.633 1.00 84.31 83 ARG A C 1
ATOM 653 O O . ARG A 1 83 ? -24.437 -0.233 27.360 1.00 84.31 83 ARG A O 1
ATOM 660 N N . VAL A 1 84 ? -22.374 -1.087 27.076 1.00 81.50 84 VAL A N 1
ATOM 661 C CA . VAL A 1 84 ? -22.181 -1.470 28.484 1.00 81.50 84 VAL A CA 1
ATOM 662 C C . VAL A 1 84 ? -21.990 -0.230 29.364 1.00 81.50 84 VAL A C 1
ATOM 664 O O . VAL A 1 84 ? -22.664 -0.093 30.383 1.00 81.50 84 VAL A O 1
ATOM 667 N N . ASN A 1 85 ? -21.186 0.740 28.915 1.00 74.44 85 ASN A N 1
ATOM 668 C CA . ASN A 1 85 ? -20.947 1.989 29.645 1.00 74.44 85 ASN A CA 1
ATOM 669 C C . ASN A 1 85 ? -22.207 2.860 29.801 1.00 74.44 85 ASN A C 1
ATOM 671 O O . ASN A 1 85 ? -22.272 3.668 30.726 1.00 74.44 85 ASN A O 1
ATOM 675 N N . ARG A 1 86 ? -23.236 2.680 28.958 1.00 74.12 86 ARG A N 1
ATOM 676 C CA . ARG A 1 86 ? -24.522 3.393 29.084 1.00 74.12 86 ARG A CA 1
ATOM 677 C C . ARG A 1 86 ? -25.220 3.143 30.427 1.00 74.12 86 ARG A C 1
ATOM 679 O O . ARG A 1 86 ? -25.994 3.988 30.863 1.00 74.12 86 ARG A O 1
ATOM 686 N N . PHE A 1 87 ? -24.947 2.016 31.082 1.00 75.19 87 PHE A N 1
ATOM 687 C CA . PHE A 1 87 ? -25.568 1.643 32.357 1.00 75.19 87 PHE A CA 1
ATOM 688 C C . PHE A 1 87 ? -24.749 2.065 33.589 1.00 75.19 87 PHE A C 1
ATOM 690 O O . PHE A 1 87 ? -25.056 1.638 34.697 1.00 75.19 87 PHE A O 1
ATOM 697 N N . GLY A 1 88 ? -23.712 2.898 33.422 1.00 68.06 88 GLY A N 1
ATOM 698 C CA . GLY A 1 88 ? -22.929 3.429 34.543 1.00 68.06 88 GLY A CA 1
ATOM 699 C C . GLY A 1 88 ? -22.032 2.397 35.237 1.00 68.06 88 GLY A C 1
ATOM 700 O O . GLY A 1 88 ? -21.580 2.628 36.35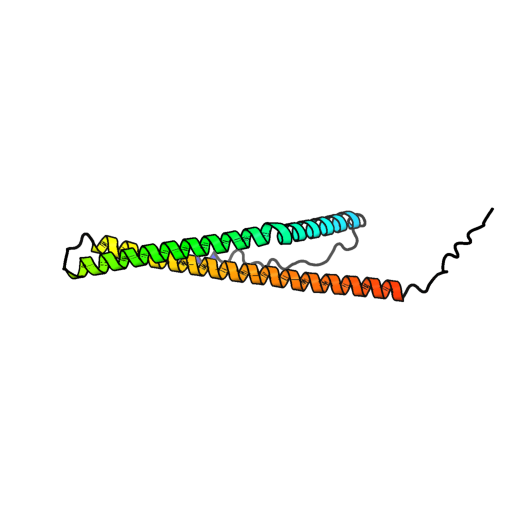7 1.00 68.06 88 GLY A O 1
ATOM 701 N N . THR A 1 89 ? -21.759 1.259 34.592 1.00 59.16 89 THR A N 1
ATOM 702 C CA . THR A 1 89 ? -20.793 0.269 35.086 1.00 59.16 89 THR A CA 1
ATOM 703 C C . THR A 1 89 ? -19.419 0.934 35.173 1.00 59.16 89 THR A C 1
ATOM 705 O O . THR A 1 89 ? -18.938 1.453 34.171 1.00 59.16 89 THR A O 1
ATOM 708 N N . GLY A 1 90 ? -18.835 0.981 36.372 1.00 60.03 90 GLY A N 1
ATOM 709 C CA . GLY A 1 90 ? -17.717 1.863 36.723 1.00 60.03 90 GLY A CA 1
ATOM 710 C C . GLY A 1 90 ? -16.404 1.719 35.929 1.00 60.03 90 GLY A C 1
ATOM 711 O O . GLY A 1 90 ? -16.286 1.013 34.932 1.00 60.03 90 GLY A O 1
ATOM 712 N N . ASN A 1 91 ? -15.375 2.399 36.445 1.00 65.44 91 ASN A N 1
ATOM 713 C CA . ASN A 1 91 ? -14.093 2.764 35.814 1.00 65.44 91 ASN A CA 1
ATOM 714 C C . ASN A 1 91 ? -13.230 1.629 35.195 1.00 65.44 91 ASN A C 1
ATOM 716 O O . ASN A 1 91 ? -12.202 1.899 34.584 1.00 65.44 91 ASN A O 1
ATOM 720 N N . ALA A 1 92 ? -13.589 0.352 35.349 1.00 67.44 92 ALA A N 1
ATOM 721 C CA . ALA A 1 92 ? -12.791 -0.762 34.821 1.00 67.44 92 ALA A CA 1
ATOM 722 C C . ALA A 1 92 ? -12.938 -0.934 33.295 1.00 67.44 92 ALA A C 1
ATOM 724 O O . ALA A 1 92 ? -11.987 -1.308 32.606 1.00 67.44 92 ALA A O 1
ATOM 725 N N . LEU A 1 93 ? -14.120 -0.638 32.743 1.00 75.44 93 LEU A N 1
ATOM 726 C CA . LEU A 1 93 ? -14.394 -0.791 31.308 1.00 75.44 93 LEU A CA 1
ATOM 727 C C . LEU A 1 93 ? -14.068 0.468 30.496 1.00 75.44 93 LEU A C 1
ATOM 729 O O . LEU A 1 93 ? -13.844 0.379 29.289 1.00 75.44 93 LEU A O 1
ATOM 733 N N . THR A 1 94 ? -13.975 1.629 31.146 1.00 79.62 94 THR A N 1
ATOM 734 C CA . THR A 1 94 ? -13.600 2.901 30.511 1.00 79.62 94 THR A CA 1
ATOM 735 C C . THR A 1 94 ? -12.172 2.855 29.971 1.00 79.62 94 THR A C 1
ATOM 737 O O . THR A 1 94 ? -11.961 3.201 28.812 1.00 79.62 94 THR A O 1
ATOM 740 N N . MET A 1 95 ? -11.205 2.335 30.738 1.00 82.12 95 MET A N 1
ATOM 741 C CA . MET A 1 95 ? -9.818 2.175 30.270 1.00 82.12 95 MET A CA 1
ATOM 742 C C . MET A 1 95 ? -9.719 1.269 29.036 1.00 82.12 95 MET A C 1
ATOM 744 O O . MET A 1 95 ? -9.023 1.595 28.075 1.00 82.12 95 MET A O 1
ATOM 748 N N . SER A 1 96 ? -10.454 0.154 29.036 1.00 87.94 96 SER A N 1
ATOM 749 C CA . SER A 1 96 ? -10.476 -0.785 27.907 1.00 87.94 96 SER A CA 1
ATOM 750 C C . SER A 1 96 ? -11.120 -0.165 26.662 1.00 87.94 96 SER A C 1
ATOM 752 O O . SER A 1 96 ? -10.639 -0.367 25.546 1.00 87.94 96 SER A O 1
ATOM 754 N N . ALA A 1 97 ? -12.182 0.628 26.837 1.00 88.25 97 ALA A N 1
ATOM 755 C CA . ALA A 1 97 ? -12.827 1.351 25.746 1.00 88.25 97 ALA A CA 1
ATOM 756 C C . ALA A 1 97 ? -11.904 2.418 25.136 1.00 88.25 97 ALA A C 1
ATOM 758 O O . ALA A 1 97 ? -11.804 2.514 23.912 1.00 88.25 97 ALA A O 1
ATOM 759 N N . GLU A 1 98 ? -11.186 3.175 25.969 1.00 90.00 98 GLU A N 1
ATOM 760 C CA . GLU A 1 98 ? -10.210 4.163 25.500 1.00 90.00 98 GLU A CA 1
ATOM 761 C C . GLU A 1 98 ? -9.037 3.512 24.765 1.00 90.00 98 GLU A C 1
ATOM 763 O O . GLU A 1 98 ? -8.638 3.977 23.697 1.00 90.00 98 GLU A O 1
ATOM 768 N N . GLN A 1 99 ? -8.532 2.377 25.254 1.00 92.94 99 GLN A N 1
ATOM 769 C CA . GLN A 1 99 ? -7.484 1.638 24.553 1.00 92.94 99 GLN A CA 1
ATOM 770 C C . GLN A 1 99 ? -7.925 1.218 23.143 1.00 92.94 99 GLN A C 1
ATOM 772 O O . GLN A 1 99 ? -7.161 1.348 22.187 1.00 92.94 99 GLN A O 1
ATOM 777 N N . VAL A 1 100 ? -9.178 0.785 22.982 1.00 94.44 100 VAL A N 1
ATOM 778 C CA . VAL A 1 100 ? -9.738 0.433 21.669 1.00 94.44 100 VAL A CA 1
ATOM 779 C C . VAL A 1 100 ? -9.882 1.649 20.761 1.00 94.44 100 VAL A C 1
ATOM 781 O O . VAL A 1 100 ? -9.619 1.536 19.564 1.00 94.44 100 VAL A O 1
ATOM 784 N N . ARG A 1 101 ? -10.253 2.816 21.303 1.00 93.81 101 ARG A N 1
ATOM 785 C CA . ARG A 1 101 ? -10.298 4.079 20.545 1.00 93.81 101 ARG A CA 1
ATOM 786 C C . ARG A 1 101 ? -8.910 4.476 20.044 1.00 93.81 101 ARG A C 1
ATOM 788 O O . ARG A 1 101 ? -8.759 4.808 18.870 1.00 93.81 101 ARG A O 1
ATOM 795 N N . LEU A 1 102 ? -7.889 4.376 20.895 1.00 96.31 102 LEU A N 1
ATOM 796 C CA . LEU A 1 102 ? -6.499 4.634 20.508 1.00 96.31 102 LEU A CA 1
ATOM 797 C C . LEU A 1 102 ? -6.004 3.640 19.450 1.00 96.31 102 LEU A C 1
ATOM 799 O O . LEU A 1 102 ? -5.360 4.036 18.476 1.00 96.31 102 LEU A O 1
ATOM 803 N N . ASP A 1 103 ? -6.334 2.358 19.599 1.00 96.62 103 ASP A N 1
ATOM 804 C CA . ASP A 1 103 ? -5.979 1.342 18.611 1.00 96.62 103 ASP A CA 1
ATOM 805 C C . ASP A 1 103 ? -6.694 1.561 17.272 1.00 96.62 103 ASP A C 1
ATOM 807 O O . ASP A 1 103 ? -6.081 1.359 16.223 1.00 96.62 103 ASP A O 1
ATOM 811 N N . LEU A 1 104 ? -7.950 2.018 17.279 1.00 96.94 104 LEU A N 1
ATOM 812 C CA . LEU A 1 104 ? -8.662 2.421 16.064 1.00 96.94 104 LEU A CA 1
ATOM 813 C C . LEU A 1 104 ? -7.944 3.558 15.346 1.00 96.94 104 LEU A C 1
ATOM 815 O O . LEU A 1 104 ? -7.646 3.416 14.163 1.00 96.94 104 LEU A O 1
ATOM 819 N N . LEU A 1 105 ? -7.595 4.630 16.063 1.00 97.25 105 LEU A N 1
ATOM 820 C CA . LEU A 1 105 ? -6.852 5.759 15.495 1.00 97.25 105 LEU A CA 1
ATOM 821 C C . LEU A 1 105 ? -5.530 5.304 14.871 1.00 97.25 105 LEU A C 1
ATOM 823 O O . LEU A 1 105 ? -5.223 5.648 13.729 1.00 97.25 105 LEU A O 1
ATOM 827 N N . ARG A 1 106 ? -4.774 4.461 15.585 1.00 97.50 106 ARG A N 1
ATOM 828 C CA . ARG A 1 106 ? -3.517 3.897 15.082 1.00 97.50 106 ARG A CA 1
ATOM 829 C C . ARG A 1 106 ? -3.735 3.078 13.809 1.00 97.50 106 ARG A C 1
ATOM 831 O O . ARG A 1 106 ? -2.943 3.179 12.877 1.00 97.50 106 ARG A O 1
ATOM 838 N N . LYS A 1 107 ? -4.776 2.243 13.754 1.00 97.06 107 LYS A N 1
ATOM 839 C CA . LYS A 1 107 ? -5.050 1.407 12.575 1.00 97.06 107 LYS A CA 1
ATOM 840 C C . LYS A 1 107 ? -5.579 2.214 11.393 1.00 97.06 107 LYS A C 1
ATOM 842 O O . LYS A 1 107 ? -5.200 1.903 10.268 1.00 97.06 107 LYS A O 1
ATOM 847 N N . ASP A 1 108 ? -6.359 3.263 11.633 1.00 97.50 108 ASP A N 1
ATOM 848 C CA . ASP A 1 108 ? -6.789 4.193 10.587 1.00 97.50 108 ASP A CA 1
ATOM 849 C C . ASP A 1 108 ? -5.593 4.942 9.971 1.00 97.50 108 ASP A C 1
ATOM 851 O O . ASP A 1 108 ? -5.553 5.107 8.752 1.00 97.50 108 ASP A O 1
ATOM 855 N N . MET A 1 109 ? -4.590 5.339 10.769 1.00 97.81 109 MET A N 1
ATOM 856 C CA . MET A 1 109 ? -3.336 5.909 10.246 1.00 97.81 109 MET A CA 1
ATOM 857 C C . MET A 1 109 ? -2.595 4.915 9.346 1.00 97.81 109 MET A C 1
ATOM 859 O O . MET A 1 109 ? -2.309 5.235 8.198 1.00 97.81 109 MET A O 1
ATOM 863 N N . VAL A 1 110 ? -2.379 3.683 9.819 1.00 97.50 110 VAL A N 1
ATOM 864 C CA . VAL A 1 110 ? -1.713 2.633 9.024 1.00 97.50 110 VAL A CA 1
ATOM 865 C C . VAL A 1 110 ? -2.455 2.364 7.712 1.00 97.50 110 VAL A C 1
ATOM 867 O O . VAL A 1 110 ? -1.830 2.178 6.672 1.00 97.50 110 VAL A O 1
ATOM 870 N N . LEU A 1 111 ? -3.791 2.357 7.731 1.00 98.00 111 LEU A N 1
ATOM 871 C CA . LEU A 1 111 ? -4.587 2.172 6.519 1.00 98.00 111 LEU A CA 1
ATOM 872 C C . LEU A 1 111 ? -4.378 3.312 5.509 1.00 98.00 111 LEU A C 1
ATOM 874 O O . LEU A 1 111 ? -4.330 3.050 4.306 1.00 98.00 111 LEU A O 1
ATOM 878 N N . ARG A 1 112 ? -4.263 4.563 5.972 1.00 98.31 112 ARG A N 1
ATOM 879 C CA . ARG A 1 112 ? -3.952 5.709 5.101 1.00 98.31 112 ARG A CA 1
ATOM 880 C C . ARG A 1 112 ? -2.563 5.563 4.490 1.00 98.31 112 ARG A C 1
ATOM 882 O O . ARG A 1 112 ? -2.460 5.602 3.270 1.00 98.31 112 ARG A O 1
ATOM 889 N N . ASP A 1 113 ? -1.556 5.263 5.305 1.00 98.19 113 ASP A N 1
ATOM 890 C CA . ASP A 1 113 ? -0.176 5.084 4.839 1.00 98.19 113 ASP A CA 1
ATOM 891 C C . ASP A 1 113 ? -0.075 3.979 3.775 1.00 98.19 113 ASP A C 1
ATOM 893 O O . ASP A 1 113 ? 0.558 4.161 2.736 1.00 98.19 113 ASP A O 1
ATOM 897 N N . LEU A 1 114 ? -0.760 2.846 3.974 1.00 98.12 114 LEU A N 1
ATOM 898 C CA . LEU A 1 114 ? -0.802 1.755 2.993 1.00 98.12 114 LEU A CA 1
ATOM 899 C C . LEU A 1 114 ? -1.478 2.167 1.677 1.00 98.12 114 LEU A C 1
ATOM 901 O O . LEU A 1 114 ? -1.057 1.743 0.597 1.00 98.12 114 LEU A O 1
ATOM 905 N N . ARG A 1 115 ? -2.535 2.985 1.743 1.00 97.94 115 ARG A N 1
ATOM 906 C CA . ARG A 1 115 ? -3.214 3.515 0.550 1.00 97.94 115 ARG A CA 1
ATOM 907 C C . ARG A 1 115 ? -2.322 4.497 -0.200 1.00 97.94 115 ARG A C 1
ATOM 909 O O . ARG A 1 115 ? -2.233 4.405 -1.424 1.00 97.94 115 ARG A O 1
ATOM 916 N N . ASP A 1 116 ? -1.617 5.364 0.514 1.00 97.94 116 ASP A N 1
ATOM 917 C CA . ASP A 1 116 ? -0.656 6.292 -0.079 1.00 97.94 116 ASP A CA 1
ATOM 918 C C . ASP A 1 116 ? 0.504 5.531 -0.724 1.00 97.94 116 ASP A C 1
ATOM 920 O O . ASP A 1 116 ? 0.860 5.795 -1.874 1.00 97.94 116 ASP A O 1
ATOM 924 N N . GLN A 1 117 ? 1.020 4.500 -0.054 1.00 97.38 117 GLN A N 1
ATOM 925 C CA . GLN A 1 117 ? 2.045 3.620 -0.605 1.00 97.38 117 GLN A CA 1
ATOM 926 C C . GLN A 1 117 ? 1.571 2.912 -1.882 1.00 97.38 117 GLN A C 1
ATOM 928 O O . GLN A 1 117 ? 2.319 2.834 -2.858 1.00 97.38 117 GLN A O 1
ATOM 933 N N . LEU A 1 118 ? 0.319 2.442 -1.921 1.00 96.69 118 LEU A N 1
ATOM 934 C CA . LEU A 1 118 ? -0.268 1.846 -3.122 1.00 96.69 118 LEU A CA 1
ATOM 935 C C . LEU A 1 118 ? -0.331 2.851 -4.283 1.00 96.69 118 LEU A C 1
ATOM 937 O O . LEU A 1 118 ? -0.033 2.493 -5.423 1.00 96.69 118 LEU A O 1
ATOM 941 N N . ILE A 1 119 ? -0.720 4.098 -4.007 1.00 96.62 119 ILE A N 1
ATOM 942 C CA . ILE A 1 119 ? -0.789 5.168 -5.011 1.00 96.62 119 ILE A CA 1
ATOM 943 C C . ILE A 1 119 ? 0.611 5.503 -5.531 1.00 96.62 119 ILE A C 1
ATOM 945 O O . ILE A 1 119 ? 0.799 5.629 -6.744 1.00 96.62 119 ILE A O 1
ATOM 949 N N . LEU A 1 120 ? 1.596 5.629 -4.641 1.00 95.50 120 LEU A N 1
ATOM 950 C CA . LEU A 1 120 ? 2.984 5.906 -5.005 1.00 95.50 120 LEU A CA 1
ATOM 951 C C . LEU A 1 120 ? 3.563 4.799 -5.891 1.00 95.50 120 LEU A C 1
ATOM 953 O O . LEU A 1 120 ? 4.131 5.097 -6.940 1.00 95.50 120 LEU A O 1
ATOM 957 N N . GLU A 1 121 ? 3.345 3.534 -5.532 1.00 93.69 121 GLU A N 1
ATOM 958 C CA . GLU A 1 121 ? 3.812 2.382 -6.308 1.00 93.69 121 GLU A CA 1
ATOM 959 C C . GLU A 1 121 ? 3.185 2.355 -7.718 1.00 93.69 121 GLU A C 1
ATOM 961 O O . GLU A 1 121 ? 3.872 2.105 -8.712 1.00 93.69 121 GLU A O 1
ATOM 966 N N . GLN A 1 122 ? 1.892 2.684 -7.839 1.00 93.88 122 GLN A N 1
ATOM 967 C CA . GLN A 1 122 ? 1.215 2.798 -9.138 1.00 93.88 122 GLN A CA 1
ATOM 968 C C . GLN A 1 122 ? 1.759 3.955 -9.983 1.00 93.88 122 GLN A C 1
ATOM 970 O O . GLN A 1 122 ? 1.954 3.796 -11.191 1.00 93.88 122 GLN A O 1
ATOM 975 N N . ARG A 1 123 ? 2.000 5.120 -9.367 1.00 93.25 123 ARG A N 1
ATOM 976 C CA . ARG A 1 123 ? 2.575 6.287 -10.052 1.00 93.25 123 ARG A CA 1
ATOM 977 C C . ARG A 1 123 ? 3.980 5.987 -10.552 1.00 93.25 123 ARG A C 1
ATOM 979 O O . ARG A 1 123 ? 4.255 6.241 -11.721 1.00 93.25 123 ARG A O 1
ATOM 986 N N . TYR A 1 124 ? 4.822 5.396 -9.708 1.00 90.12 124 TYR A N 1
ATOM 987 C CA . TYR A 1 124 ? 6.182 5.006 -10.068 1.00 90.12 124 TYR A CA 1
ATOM 988 C C . TYR A 1 124 ? 6.191 4.047 -11.264 1.00 90.12 124 TYR A C 1
ATOM 990 O O . TYR A 1 124 ? 6.860 4.297 -12.265 1.00 90.12 124 TYR A O 1
ATOM 998 N N . TYR A 1 125 ? 5.371 2.993 -11.216 1.00 89.94 125 TYR A N 1
ATOM 999 C CA . TYR A 1 125 ? 5.277 2.037 -12.318 1.00 89.94 125 TYR A CA 1
ATOM 1000 C C . TYR A 1 125 ? 4.753 2.672 -13.613 1.00 89.94 125 TYR A C 1
ATOM 1002 O O . TYR A 1 125 ? 5.253 2.378 -14.703 1.00 89.94 125 TYR A O 1
ATOM 1010 N N . ARG A 1 126 ? 3.757 3.563 -13.517 1.00 89.81 126 ARG A N 1
ATOM 1011 C CA . ARG A 1 126 ? 3.239 4.300 -14.675 1.00 89.81 126 ARG A CA 1
ATOM 1012 C C . ARG A 1 126 ? 4.317 5.188 -15.292 1.00 89.81 126 ARG A C 1
ATOM 1014 O O . ARG A 1 126 ? 4.467 5.154 -16.510 1.00 89.81 126 ARG A O 1
ATOM 1021 N N . GLN A 1 127 ? 5.060 5.930 -14.473 1.00 88.56 127 GLN A N 1
ATOM 1022 C CA . GLN A 1 127 ? 6.135 6.801 -14.942 1.00 88.56 127 GLN A CA 1
ATOM 1023 C C . GLN A 1 127 ? 7.222 5.989 -15.650 1.00 88.56 127 GLN A C 1
ATOM 1025 O O . GLN A 1 127 ? 7.504 6.238 -16.817 1.00 88.56 127 GLN A O 1
ATOM 1030 N N . ALA A 1 128 ? 7.701 4.911 -15.024 1.00 84.94 128 ALA A N 1
ATOM 1031 C CA . ALA A 1 128 ? 8.694 4.028 -15.630 1.00 84.94 128 ALA A CA 1
ATOM 1032 C C . ALA A 1 128 ? 8.220 3.436 -16.973 1.00 84.94 128 ALA A C 1
ATOM 1034 O O . ALA A 1 128 ? 9.017 3.206 -17.886 1.00 84.94 128 ALA A O 1
ATOM 1035 N N . ARG A 1 129 ? 6.918 3.157 -17.131 1.00 83.88 129 ARG A N 1
ATOM 1036 C CA . ARG A 1 129 ? 6.360 2.722 -18.421 1.00 83.88 129 ARG A CA 1
ATOM 1037 C C . ARG A 1 129 ? 6.407 3.818 -19.483 1.00 83.88 129 ARG A C 1
ATOM 1039 O O . ARG A 1 129 ? 6.712 3.487 -20.625 1.00 83.88 129 ARG A O 1
ATOM 1046 N N . ILE A 1 130 ? 6.097 5.062 -19.121 1.00 80.81 130 ILE A N 1
ATOM 1047 C CA . ILE A 1 130 ? 6.149 6.215 -20.031 1.00 80.81 130 ILE A CA 1
ATOM 1048 C C . ILE A 1 130 ? 7.591 6.457 -20.481 1.00 80.81 130 ILE A C 1
ATOM 1050 O O . ILE A 1 130 ? 7.843 6.501 -21.683 1.00 80.81 1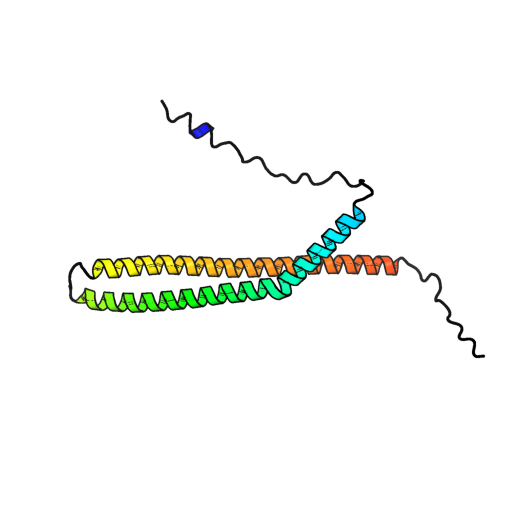30 ILE A O 1
ATOM 1054 N N . ASP A 1 131 ? 8.537 6.499 -19.542 1.00 79.19 131 ASP A N 1
ATOM 1055 C CA . ASP A 1 131 ? 9.954 6.739 -19.837 1.00 79.19 131 ASP A CA 1
ATOM 1056 C C . ASP A 1 131 ? 10.513 5.658 -20.776 1.00 79.19 131 ASP A C 1
ATOM 1058 O O . ASP A 1 131 ? 11.186 5.951 -21.763 1.00 79.19 131 ASP A O 1
ATOM 1062 N N . ASN A 1 132 ? 10.149 4.393 -20.544 1.00 78.81 132 ASN A N 1
ATOM 1063 C CA . ASN A 1 132 ? 10.536 3.297 -21.432 1.00 78.81 132 ASN A CA 1
ATOM 1064 C C . ASN A 1 132 ? 9.887 3.358 -22.818 1.00 78.81 132 ASN A C 1
ATOM 1066 O O . ASN A 1 132 ? 10.482 2.898 -23.790 1.00 78.81 132 ASN A O 1
ATOM 1070 N N . ALA A 1 133 ? 8.651 3.847 -22.920 1.00 71.62 133 ALA A N 1
ATOM 1071 C CA . ALA A 1 133 ? 8.010 4.025 -24.218 1.00 71.62 133 ALA A CA 1
ATOM 1072 C C . ALA A 1 133 ? 8.715 5.135 -25.014 1.00 71.62 133 ALA A C 1
ATOM 1074 O O . ALA A 1 133 ? 8.969 4.964 -26.206 1.00 71.62 133 ALA A O 1
ATOM 1075 N N . ALA A 1 134 ? 9.102 6.226 -24.343 1.00 76.00 134 ALA A N 1
ATOM 1076 C CA . ALA A 1 134 ? 9.865 7.312 -24.947 1.00 76.00 134 ALA A CA 1
ATOM 1077 C C . ALA A 1 134 ? 11.233 6.827 -25.457 1.00 76.00 134 ALA A C 1
ATOM 1079 O O . ALA A 1 134 ? 11.553 7.034 -26.629 1.00 76.00 134 ALA A O 1
ATOM 1080 N N . THR A 1 135 ? 12.001 6.097 -24.641 1.00 74.81 135 THR A N 1
ATOM 1081 C CA . THR A 1 135 ? 13.307 5.559 -25.066 1.00 74.81 135 THR A CA 1
ATOM 1082 C C . THR A 1 135 ? 13.187 4.562 -26.218 1.00 74.81 135 THR A C 1
ATOM 1084 O O . THR A 1 135 ? 13.965 4.637 -27.170 1.00 74.81 135 THR A O 1
ATOM 1087 N N . ALA A 1 136 ? 12.185 3.677 -26.198 1.00 70.50 136 ALA A N 1
ATOM 1088 C CA . ALA A 1 136 ? 11.926 2.750 -27.300 1.00 70.50 136 ALA A CA 1
ATOM 1089 C C . ALA A 1 136 ? 11.553 3.482 -28.602 1.00 70.50 136 ALA A C 1
ATOM 1091 O O . ALA A 1 136 ? 12.037 3.116 -29.676 1.00 70.50 136 ALA A O 1
ATOM 1092 N N . SER A 1 137 ? 10.734 4.537 -28.518 1.00 71.00 137 SER A N 1
ATOM 1093 C CA . SER A 1 137 ? 10.363 5.347 -29.684 1.00 71.00 137 SER A CA 1
ATOM 1094 C C . SER A 1 137 ? 11.576 6.046 -30.305 1.00 71.00 137 SER A C 1
ATOM 1096 O O . SER A 1 137 ? 11.765 5.973 -31.517 1.00 71.00 137 SER A O 1
ATOM 1098 N N . TYR A 1 138 ? 12.458 6.619 -29.479 1.00 70.88 138 TYR A N 1
ATOM 1099 C CA . TYR A 1 138 ? 13.685 7.274 -29.931 1.00 70.88 138 TYR A CA 1
ATOM 1100 C C . TYR A 1 138 ? 14.670 6.284 -30.567 1.00 70.88 138 TYR A C 1
ATOM 1102 O O . TYR A 1 138 ? 15.233 6.553 -31.628 1.00 70.88 138 TYR A O 1
ATOM 1110 N N . ALA A 1 139 ? 14.845 5.102 -29.965 1.00 69.00 139 ALA A N 1
ATOM 1111 C CA . ALA A 1 139 ? 15.670 4.040 -30.538 1.00 69.00 139 ALA A CA 1
ATOM 1112 C C . ALA A 1 139 ? 15.137 3.587 -31.907 1.00 69.00 139 ALA A C 1
ATOM 1114 O O . ALA A 1 139 ? 15.910 3.435 -32.850 1.00 69.00 139 ALA A O 1
ATOM 1115 N N . THR A 1 140 ? 13.814 3.442 -32.035 1.00 69.88 140 THR A N 1
ATOM 1116 C CA . THR A 1 140 ? 13.165 3.086 -33.304 1.00 69.88 140 THR A CA 1
ATOM 1117 C C . THR A 1 140 ? 13.387 4.175 -34.352 1.00 69.88 140 THR A C 1
ATOM 1119 O O . THR A 1 140 ? 13.831 3.865 -35.449 1.00 69.88 140 THR A O 1
ATOM 1122 N N . GLN A 1 141 ? 13.180 5.451 -34.006 1.00 73.88 141 GLN A N 1
ATOM 1123 C CA . GLN A 1 141 ? 13.438 6.581 -34.908 1.00 73.88 141 GLN A CA 1
ATOM 1124 C C . GLN A 1 141 ? 14.891 6.625 -35.389 1.00 73.88 141 GLN A C 1
ATOM 1126 O O . GLN A 1 141 ? 15.126 6.842 -36.574 1.00 73.88 141 GLN A O 1
ATOM 1131 N N . ARG A 1 142 ? 15.867 6.373 -34.505 1.00 68.75 142 ARG A N 1
ATOM 1132 C CA . ARG A 1 142 ? 17.282 6.286 -34.893 1.00 68.75 142 ARG A CA 1
ATOM 1133 C C . ARG A 1 142 ? 17.542 5.145 -35.868 1.00 68.75 142 ARG A C 1
ATOM 1135 O O . ARG A 1 142 ? 18.229 5.363 -36.858 1.00 68.75 142 ARG A O 1
ATOM 1142 N N . ILE A 1 143 ? 17.003 3.953 -35.609 1.00 69.12 143 ILE A N 1
ATOM 1143 C CA . ILE A 1 143 ? 17.152 2.806 -36.515 1.00 69.12 143 ILE A CA 1
ATOM 1144 C C . ILE A 1 143 ? 16.525 3.133 -37.872 1.00 69.12 143 ILE A C 1
ATOM 1146 O O . ILE A 1 143 ? 17.193 2.987 -38.889 1.00 69.12 143 ILE A O 1
ATOM 1150 N N . THR A 1 144 ? 15.294 3.646 -37.894 1.00 70.06 144 THR A N 1
ATOM 1151 C CA . THR A 1 144 ? 14.611 4.038 -39.133 1.00 70.06 144 THR A CA 1
ATOM 1152 C C . THR A 1 144 ? 15.393 5.109 -39.895 1.00 70.06 144 THR A C 1
ATOM 1154 O O . THR A 1 144 ? 15.527 5.003 -41.108 1.00 70.06 144 THR A O 1
ATOM 1157 N N . ALA A 1 145 ? 15.963 6.103 -39.208 1.00 71.50 145 ALA A N 1
ATOM 1158 C CA . ALA A 1 145 ? 16.808 7.120 -39.831 1.00 71.50 145 ALA A CA 1
ATOM 1159 C C . ALA A 1 145 ? 18.114 6.531 -40.394 1.00 71.50 145 ALA A C 1
ATOM 1161 O O . ALA A 1 145 ? 18.505 6.875 -41.503 1.00 71.50 145 ALA A O 1
ATOM 1162 N N . HIS A 1 146 ? 18.773 5.611 -39.681 1.00 63.31 146 HIS A N 1
ATOM 1163 C CA . HIS A 1 146 ? 19.970 4.926 -40.184 1.00 63.31 146 HIS A CA 1
ATOM 1164 C C . HIS A 1 146 ? 19.671 4.033 -41.399 1.00 63.31 146 HIS A C 1
ATOM 1166 O O . HIS A 1 146 ? 20.453 4.020 -42.347 1.00 63.31 146 HIS A O 1
ATOM 1172 N N . VAL A 1 147 ? 18.532 3.332 -41.402 1.00 65.19 147 VAL A N 1
ATOM 1173 C CA . VAL A 1 147 ? 18.069 2.530 -42.548 1.00 65.19 147 VAL A CA 1
ATOM 1174 C C . VAL A 1 147 ? 17.704 3.430 -43.734 1.00 65.19 147 VAL A C 1
ATOM 1176 O O . VAL A 1 147 ? 18.068 3.127 -44.859 1.00 65.19 147 VAL A O 1
ATOM 1179 N N . ALA A 1 148 ? 17.065 4.580 -43.505 1.00 62.69 148 ALA A N 1
ATOM 1180 C CA . ALA A 1 148 ? 16.724 5.523 -44.574 1.00 62.69 148 ALA A CA 1
ATOM 1181 C C . ALA A 1 148 ? 17.950 6.218 -45.202 1.00 62.69 148 ALA A C 1
ATOM 1183 O O . ALA A 1 148 ? 17.894 6.646 -46.351 1.00 62.69 148 ALA A O 1
ATOM 1184 N N . VAL A 1 149 ? 19.053 6.346 -44.455 1.00 59.62 149 VAL A N 1
ATOM 1185 C CA . VAL A 1 149 ? 20.313 6.965 -44.912 1.00 59.62 149 VAL A CA 1
ATOM 1186 C C . VAL A 1 149 ? 21.283 5.937 -45.508 1.00 59.62 149 VAL A C 1
ATOM 1188 O O . VAL A 1 149 ? 22.287 6.324 -46.097 1.00 59.62 149 VAL A O 1
ATOM 1191 N N . THR A 1 150 ? 20.996 4.636 -45.405 1.00 52.25 150 THR A N 1
ATOM 1192 C CA . THR A 1 150 ? 21.722 3.597 -46.146 1.00 52.25 150 THR A CA 1
ATOM 1193 C C . THR A 1 150 ? 20.986 3.343 -47.465 1.00 52.25 150 THR A C 1
ATOM 1195 O O . THR A 1 150 ? 20.078 2.517 -47.493 1.00 52.25 150 THR A O 1
ATOM 1198 N N . PRO A 1 151 ? 21.312 4.056 -48.567 1.00 48.88 151 PRO A N 1
ATOM 1199 C CA . PRO A 1 151 ? 20.810 3.662 -49.874 1.00 48.88 151 PRO A CA 1
ATOM 1200 C C . PRO A 1 151 ? 21.264 2.228 -50.136 1.00 48.88 151 PRO A C 1
ATOM 1202 O O . PRO A 1 151 ? 22.388 1.865 -49.784 1.00 48.88 151 PRO A O 1
ATOM 1205 N N . GLU A 1 152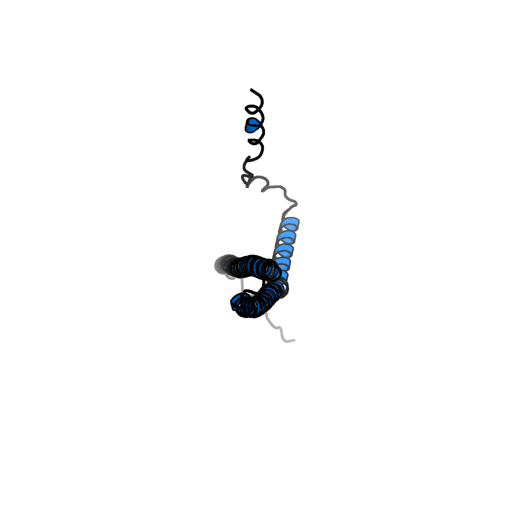 ? 20.373 1.432 -50.718 1.00 54.38 152 GLU A N 1
ATOM 1206 C CA . GLU A 1 152 ? 20.603 0.060 -51.158 1.00 54.38 152 GLU A CA 1
ATOM 1207 C C . GLU A 1 152 ? 21.940 -0.049 -51.902 1.00 54.38 152 GLU A C 1
ATOM 1209 O O . GLU A 1 152 ? 22.051 0.204 -53.101 1.00 54.38 152 GLU A O 1
ATOM 1214 N N . ALA A 1 153 ? 22.993 -0.422 -51.178 1.00 51.69 153 ALA A N 1
ATOM 1215 C CA . ALA A 1 153 ? 24.238 -0.862 -51.772 1.00 51.69 153 ALA A CA 1
ATOM 1216 C C . ALA A 1 153 ? 24.007 -2.288 -52.278 1.00 51.69 153 ALA A C 1
ATOM 1218 O O . ALA A 1 153 ? 24.400 -3.245 -51.623 1.00 51.69 153 ALA A O 1
ATOM 1219 N N . GLY A 1 154 ? 23.321 -2.390 -53.421 1.00 50.53 154 GLY A N 1
ATOM 1220 C CA . GLY A 1 154 ? 23.165 -3.597 -54.226 1.00 50.53 154 GLY A CA 1
ATOM 1221 C C . GLY A 1 154 ? 22.345 -4.700 -53.565 1.00 50.53 154 GLY A C 1
ATOM 1222 O O . GLY A 1 154 ? 22.820 -5.401 -52.675 1.00 50.53 154 GLY A O 1
ATOM 1223 N N . GLU A 1 155 ? 21.132 -4.925 -54.066 1.00 49.72 155 GLU A N 1
ATOM 1224 C CA . GLU A 1 155 ? 20.441 -6.199 -53.869 1.00 49.72 155 GLU A CA 1
ATOM 1225 C C . GLU A 1 155 ? 21.412 -7.359 -54.180 1.00 49.72 155 GLU A C 1
ATOM 1227 O O . GLU A 1 155 ? 21.946 -7.425 -55.295 1.00 49.72 155 GLU A O 1
ATOM 1232 N N . PRO A 1 156 ? 21.683 -8.289 -53.243 1.00 52.34 156 PRO A N 1
ATOM 1233 C CA . PRO A 1 156 ? 22.435 -9.486 -53.573 1.00 52.34 156 PRO A CA 1
ATOM 1234 C C . PRO A 1 156 ? 21.569 -10.326 -54.510 1.00 52.34 156 PRO A C 1
ATOM 1236 O O . PRO A 1 156 ? 20.619 -10.988 -54.093 1.00 52.34 156 PRO A O 1
ATOM 1239 N N . THR A 1 157 ? 21.886 -10.284 -55.802 1.00 47.78 157 THR A N 1
ATOM 1240 C CA . THR A 1 157 ? 21.250 -11.139 -56.800 1.00 47.78 157 THR A CA 1
ATOM 1241 C C . THR A 1 157 ? 21.686 -12.574 -56.519 1.00 47.78 157 THR A C 1
ATOM 1243 O O . THR A 1 157 ? 22.792 -12.982 -56.866 1.00 47.78 157 THR A O 1
ATOM 1246 N N . ILE A 1 158 ? 20.841 -13.351 -55.841 1.00 56.97 158 ILE A N 1
ATOM 1247 C CA . ILE A 1 158 ? 21.054 -14.790 -55.674 1.00 56.97 158 ILE A CA 1
ATOM 1248 C C . ILE A 1 158 ? 20.764 -15.438 -57.032 1.00 56.97 158 ILE A C 1
ATOM 1250 O O . ILE A 1 158 ? 19.624 -15.768 -57.350 1.00 56.97 158 ILE A O 1
ATOM 1254 N N . THR A 1 159 ? 21.789 -15.610 -57.865 1.00 48.19 159 THR A N 1
ATOM 1255 C CA . THR A 1 159 ? 21.697 -16.465 -59.052 1.00 48.19 159 THR A CA 1
ATOM 1256 C C . THR A 1 159 ? 21.715 -17.924 -58.611 1.00 48.19 159 THR A C 1
ATOM 1258 O O . THR A 1 159 ? 22.765 -18.461 -58.258 1.00 48.19 159 THR A O 1
ATOM 1261 N N . ILE A 1 160 ? 20.549 -18.570 -58.623 1.00 54.97 160 ILE A N 1
ATOM 1262 C CA . ILE A 1 160 ? 20.440 -20.025 -58.490 1.00 54.97 160 ILE A CA 1
ATOM 1263 C C . ILE A 1 160 ? 20.909 -20.630 -59.816 1.00 54.97 160 ILE A C 1
ATOM 1265 O O . ILE A 1 160 ? 20.203 -20.567 -60.821 1.00 54.97 160 ILE A O 1
ATOM 1269 N N . VAL A 1 161 ? 22.119 -21.186 -59.828 1.00 45.62 161 VAL A N 1
ATOM 1270 C CA . VAL A 1 161 ? 22.604 -22.000 -60.946 1.00 45.62 161 VAL A CA 1
ATOM 1271 C C . VAL A 1 161 ? 22.002 -23.392 -60.776 1.00 45.62 161 VAL A C 1
ATOM 1273 O O . VAL A 1 161 ? 22.381 -24.125 -59.865 1.00 45.62 161 VAL A O 1
ATOM 1276 N N . ASN A 1 162 ? 21.036 -23.741 -61.626 1.00 41.69 162 ASN A N 1
ATOM 1277 C CA . ASN A 1 162 ? 20.593 -25.126 -61.758 1.00 41.69 162 ASN A CA 1
ATOM 1278 C C . ASN A 1 162 ? 21.686 -25.900 -62.505 1.00 41.69 162 ASN A C 1
ATOM 1280 O O . ASN A 1 162 ? 22.020 -25.545 -63.637 1.00 41.69 162 ASN A O 1
ATOM 1284 N N . HIS A 1 163 ? 22.252 -26.906 -61.840 1.00 46.69 163 HIS A N 1
ATOM 1285 C CA . HIS A 1 163 ? 23.116 -27.916 -62.452 1.00 46.69 163 HIS A CA 1
ATOM 1286 C C . HIS A 1 163 ? 22.289 -28.963 -63.197 1.00 46.69 163 HIS A C 1
ATOM 1288 O O . HIS A 1 163 ? 21.194 -29.307 -62.694 1.00 46.69 163 HIS A O 1
#

Foldseek 3Di:
DPPPVVVVVVPPDPDDPPDPDDDDPPPVPCPVVVVVVVVVVVVVVVCCVPPVLVVVLVVLVVVLVVLVVVLVVLVVVLVVLVVVCVVVPDDPSVVVSVVSVVVNVVSVVVNVVSVVVSVVSVVVVVVVVVVVVVVVVVVVVVVVVVVVVDDPPDDPPPPDDDD

pLDDT: mean 74.96, std 19.77, range [38.56, 98.38]

Radius of gyration: 31.57 Å; chains: 1; bounding box: 64×59×99 Å

Sequence (163 aa):
MRYALLALLLSASVSIASAHENQCYECGGDSLASARAAQVAAMEQRLYRRFEHPARMRRIRAEIAYAEARIASLRRLQSQYDRVNRFGTGNALTMSAEQVRLDLLRKDMVLRDLRDQLILEQRYYRQARIDNAATASYATQRITAHVAVTPEAGEPTITIVNH

Organism: NCBI:txid2528001

Secondary structure (DSSP, 8-state):
--SSSSTTSS--------------S--TT-HHHHHHHHHHHHHHHHHIIIIIHHHHHHHHHHHHHHHHHHHHHHHHHHHHHHHHHTTT--THHHHHHHHHHHHHHHHHHHHHHHHHHHHHHHHHHHHHHHHHHHHHHHHHHHHHHHHHHS-------------